Protein AF-A0A2A4ITL1-F1 (afdb_monomer_lite)

pLDDT: mean 72.69, std 16.12, range [40.25, 96.12]

Radius of gyration: 27.1 Å; chains: 1; bounding box: 60×51×78 Å

Structure (mmCIF, N/CA/C/O backbone):
data_AF-A0A2A4ITL1-F1
#
_entry.id   AF-A0A2A4ITL1-F1
#
loop_
_atom_site.group_PDB
_atom_site.id
_atom_site.type_symbol
_atom_site.label_atom_id
_atom_site.label_alt_id
_atom_site.label_comp_id
_atom_site.label_asym_id
_atom_site.label_entity_id
_atom_site.label_seq_id
_atom_site.pdbx_PDB_ins_code
_atom_site.Cartn_x
_atom_site.Cartn_y
_atom_site.Cartn_z
_atom_site.occupancy
_atom_site.B_iso_or_equiv
_atom_site.auth_seq_id
_atom_site.auth_comp_id
_atom_site.auth_asym_id
_atom_site.auth_atom_id
_atom_site.pdbx_PDB_model_num
ATOM 1 N N . MET A 1 1 ? -38.723 30.959 26.679 1.00 64.69 1 MET A N 1
ATOM 2 C CA . MET A 1 1 ? -38.904 30.140 25.453 1.00 64.69 1 MET A CA 1
ATOM 3 C C . MET A 1 1 ? -38.269 30.783 24.222 1.00 64.69 1 MET A C 1
ATOM 5 O O . MET A 1 1 ? -37.399 30.159 23.639 1.00 64.69 1 MET A O 1
ATOM 9 N N . LYS A 1 2 ? -38.598 32.033 23.861 1.00 72.94 2 LYS A N 1
ATOM 10 C CA . LYS A 1 2 ? -37.976 32.746 22.720 1.00 72.94 2 LYS A CA 1
ATOM 11 C C . LYS A 1 2 ? -36.440 32.817 22.787 1.00 72.94 2 LYS A C 1
ATOM 13 O O . LYS A 1 2 ? -35.777 32.567 21.793 1.00 72.94 2 LYS A O 1
ATOM 18 N N . THR A 1 3 ? -35.875 33.058 23.969 1.00 86.56 3 THR A N 1
ATOM 19 C CA . THR A 1 3 ? -34.418 33.065 24.201 1.00 86.56 3 THR A CA 1
ATOM 20 C C . THR A 1 3 ? -33.757 31.697 24.002 1.00 86.56 3 THR A C 1
ATOM 22 O O . THR A 1 3 ? -32.658 31.628 23.464 1.00 86.56 3 THR A O 1
ATOM 25 N N . LEU A 1 4 ? -34.441 30.606 24.365 1.00 87.00 4 LEU A N 1
ATOM 26 C CA . LEU A 1 4 ? -33.954 29.239 24.139 1.00 87.00 4 LEU A CA 1
ATOM 27 C C . LEU A 1 4 ? -33.938 28.886 22.649 1.00 87.00 4 LEU A C 1
ATOM 29 O O . LEU A 1 4 ? -33.006 28.239 22.185 1.00 87.00 4 LEU A O 1
ATOM 33 N N . ILE A 1 5 ? -34.937 29.355 21.896 1.00 88.25 5 ILE A N 1
ATOM 34 C CA . ILE A 1 5 ? -35.003 29.161 20.442 1.00 88.25 5 ILE A CA 1
ATOM 35 C C . ILE A 1 5 ? -33.835 29.881 19.762 1.00 88.25 5 ILE A C 1
ATOM 37 O O . ILE A 1 5 ? -33.144 29.279 18.947 1.00 88.25 5 ILE A O 1
ATOM 41 N N . VAL A 1 6 ? -33.552 31.133 20.142 1.00 89.56 6 VAL A N 1
ATOM 42 C CA . VAL A 1 6 ? -32.401 31.871 19.592 1.00 89.56 6 VAL A CA 1
ATOM 43 C C . VAL A 1 6 ? -31.085 31.155 19.910 1.00 89.56 6 VAL A C 1
ATOM 45 O O . VAL A 1 6 ? -30.258 30.980 19.019 1.00 89.56 6 VAL A O 1
ATOM 48 N N . PHE A 1 7 ? -30.905 30.674 21.143 1.00 88.19 7 PHE A N 1
ATOM 49 C CA . PHE A 1 7 ? -29.683 29.968 21.536 1.00 88.19 7 PHE A CA 1
ATOM 50 C C . PHE A 1 7 ? -29.493 28.641 20.777 1.00 88.19 7 PHE A C 1
ATOM 52 O O . PHE A 1 7 ? -28.387 28.317 20.348 1.00 88.19 7 PHE A O 1
ATOM 59 N N . SER A 1 8 ? -30.582 27.901 20.551 1.00 87.12 8 SER A N 1
ATOM 60 C CA . SER A 1 8 ? -30.582 26.663 19.765 1.00 87.12 8 SER A CA 1
ATOM 61 C C . SER A 1 8 ? -30.198 26.901 18.301 1.00 87.12 8 SER A C 1
ATOM 63 O O . SER A 1 8 ? -29.384 26.154 17.758 1.00 87.12 8 SER A O 1
ATOM 65 N N . VAL A 1 9 ? -30.727 27.957 17.677 1.00 88.44 9 VAL A N 1
ATOM 66 C CA . VAL A 1 9 ? -30.419 28.299 16.279 1.00 88.44 9 VAL A CA 1
ATOM 67 C C . VAL A 1 9 ? -28.949 28.697 16.115 1.00 88.44 9 VAL A C 1
ATOM 69 O O . VAL A 1 9 ? -28.311 28.272 15.156 1.00 88.44 9 VAL A O 1
ATOM 72 N N . VAL A 1 10 ? -28.387 29.446 17.069 1.00 88.50 10 VAL A N 1
ATOM 73 C CA . VAL A 1 10 ? -26.967 29.843 17.050 1.00 88.50 10 VAL A CA 1
ATOM 74 C C . VAL A 1 10 ? -26.036 28.637 17.221 1.00 88.50 10 VAL A C 1
ATOM 76 O O . VAL A 1 10 ? -25.044 28.521 16.510 1.00 88.50 10 VAL A O 1
ATOM 79 N N . MET A 1 11 ? -26.359 27.693 18.108 1.00 84.62 11 MET A N 1
ATOM 80 C CA . MET A 1 11 ? -25.549 26.476 18.264 1.00 84.62 11 MET A CA 1
ATOM 81 C C . MET A 1 11 ? -25.563 25.594 17.010 1.00 84.62 11 MET A C 1
ATOM 83 O O . M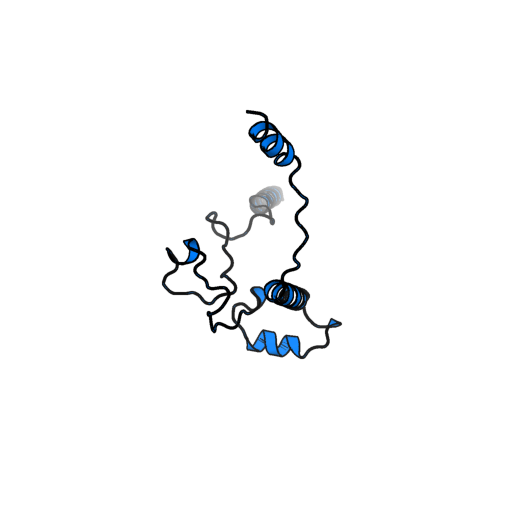ET A 1 11 ? -24.532 25.036 16.631 1.00 84.62 11 MET A O 1
ATOM 87 N N . MET A 1 12 ? -26.709 25.493 16.331 1.00 82.69 12 MET A N 1
ATOM 88 C CA . MET A 1 12 ? -26.836 24.665 15.131 1.00 82.69 12 MET A CA 1
ATOM 89 C C . MET A 1 12 ? -26.038 25.225 13.944 1.00 82.69 12 MET A C 1
ATOM 91 O O . MET A 1 12 ? -25.456 24.459 13.177 1.00 82.69 12 MET A O 1
ATOM 95 N N . THR A 1 13 ? -25.944 26.552 13.806 1.00 80.81 13 THR A N 1
ATOM 96 C CA . THR A 1 13 ? -25.118 27.176 12.760 1.00 80.81 13 THR A CA 1
ATOM 97 C C . THR A 1 13 ? -23.622 27.030 13.037 1.00 80.81 13 THR A C 1
ATOM 99 O O . THR A 1 13 ? -22.861 26.849 12.089 1.00 80.81 13 THR A O 1
ATOM 102 N N . CYS A 1 14 ? -23.187 27.004 14.303 1.00 75.62 14 CYS A N 1
ATOM 103 C CA . CYS A 1 14 ? -21.791 26.720 14.663 1.00 75.62 14 CYS A CA 1
ATOM 104 C C . CYS A 1 14 ? -21.353 25.295 14.285 1.00 75.62 14 CYS A C 1
ATOM 106 O O . CYS A 1 14 ? -20.218 25.098 13.856 1.00 75.62 14 CYS A O 1
ATOM 108 N N . LEU A 1 15 ? -22.246 24.305 14.384 1.00 69.94 15 LEU A N 1
ATOM 109 C CA . LEU A 1 15 ? -21.951 22.926 13.969 1.00 69.94 15 LEU A CA 1
ATOM 110 C C . LEU A 1 15 ? -21.918 22.754 12.440 1.00 69.94 15 LEU A C 1
ATOM 112 O O . LEU A 1 15 ? -21.288 21.824 11.944 1.00 69.94 15 LEU A O 1
ATOM 116 N N . ALA A 1 16 ? -22.553 23.659 11.689 1.00 70.50 16 ALA A N 1
ATOM 117 C CA . ALA A 1 16 ? -22.625 23.608 10.229 1.00 70.50 16 ALA A CA 1
ATOM 118 C C . ALA A 1 16 ? -21.438 24.288 9.511 1.00 70.50 16 ALA A C 1
ATOM 120 O O . ALA A 1 16 ? -21.327 24.182 8.291 1.00 70.50 16 ALA A O 1
ATOM 121 N N . GLN A 1 17 ? -20.542 24.977 10.230 1.00 75.50 17 GLN A N 1
ATOM 122 C CA . GLN A 1 17 ? -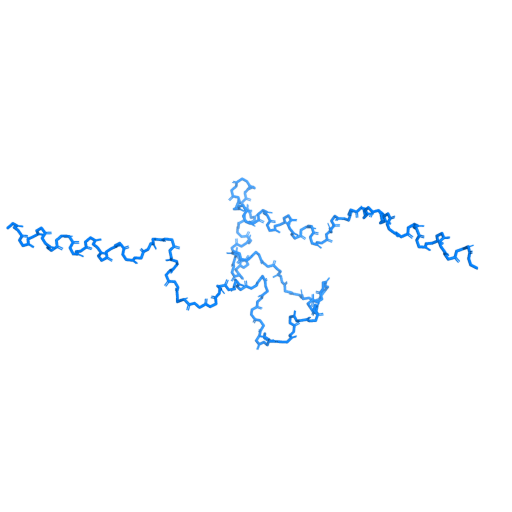19.460 25.767 9.617 1.00 75.50 17 GLN A CA 1
ATOM 123 C C . GLN A 1 17 ? -18.345 24.933 8.965 1.00 75.50 17 GLN A C 1
ATOM 125 O O . GLN A 1 17 ? -17.624 25.456 8.116 1.00 75.50 17 GLN A O 1
ATOM 130 N N . ARG A 1 18 ? -18.183 23.650 9.318 1.00 68.81 18 ARG A N 1
ATOM 131 C CA . ARG A 1 18 ? -17.172 22.773 8.706 1.00 68.81 18 ARG A CA 1
ATOM 132 C C . ARG A 1 18 ? -17.804 21.449 8.306 1.00 68.81 18 ARG A C 1
ATOM 134 O O . ARG A 1 18 ? -18.268 20.697 9.159 1.00 68.81 18 ARG A O 1
ATOM 141 N N . SER A 1 19 ? -17.816 21.169 7.004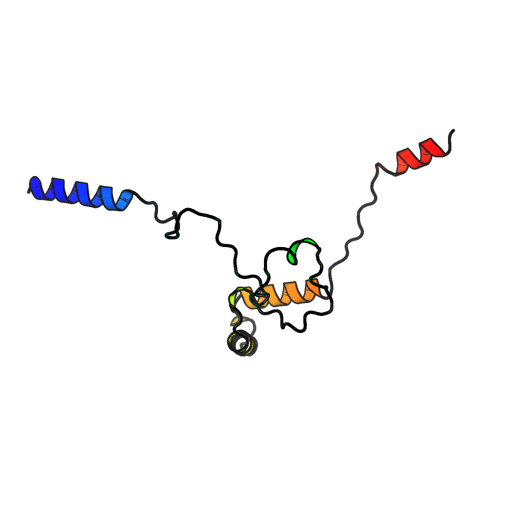 1.00 71.00 19 SER A N 1
ATOM 142 C CA . SER A 1 19 ? -18.310 19.893 6.493 1.00 71.00 19 SER A CA 1
ATOM 143 C C . SER A 1 19 ? -17.489 18.737 7.088 1.00 71.00 19 SER A C 1
ATOM 145 O O . SER A 1 19 ? -16.270 18.859 7.234 1.00 71.00 19 SER A O 1
ATOM 147 N N . PRO A 1 20 ? -18.120 17.594 7.415 1.00 67.75 20 PRO A N 1
ATOM 148 C CA . PRO A 1 20 ? -17.421 16.437 7.983 1.00 67.75 20 PRO A CA 1
ATOM 149 C C . PRO A 1 20 ? -16.396 15.822 7.015 1.00 67.75 20 PRO A C 1
ATOM 151 O O . PRO A 1 20 ? -15.546 15.042 7.431 1.00 67.75 20 PRO A O 1
ATOM 154 N N . TYR A 1 21 ? -16.460 16.192 5.734 1.00 67.62 21 TYR A N 1
ATOM 155 C CA . TYR A 1 21 ? -15.523 15.778 4.691 1.00 67.62 21 TYR A CA 1
ATOM 156 C C . TYR A 1 21 ? -14.224 16.594 4.675 1.00 67.62 21 TYR A C 1
ATOM 158 O O . TYR A 1 21 ? -13.237 16.160 4.086 1.00 67.62 21 TYR A O 1
ATOM 166 N N . ALA A 1 22 ? -14.189 17.769 5.313 1.00 69.88 22 ALA A N 1
ATOM 167 C CA . ALA A 1 22 ? -12.958 18.531 5.449 1.00 69.88 22 ALA A CA 1
ATOM 168 C C . ALA A 1 22 ? -12.090 17.885 6.537 1.00 69.88 22 ALA A C 1
ATOM 170 O O . ALA A 1 22 ? -12.406 17.973 7.727 1.00 69.88 22 ALA A O 1
ATOM 171 N N . GLY A 1 23 ? -10.986 17.247 6.131 1.00 69.25 23 GLY A N 1
ATOM 172 C CA . GLY A 1 23 ? -10.014 16.648 7.047 1.00 69.25 23 GLY A CA 1
ATOM 173 C C . GLY A 1 23 ? -9.626 17.610 8.175 1.00 69.25 23 GLY A C 1
ATOM 174 O O . GLY A 1 23 ? -9.552 18.822 7.975 1.00 69.25 23 GLY A O 1
ATOM 175 N N . ARG A 1 24 ? -9.411 17.083 9.387 1.00 69.38 24 ARG A N 1
ATOM 176 C CA . ARG A 1 24 ? -9.103 17.886 10.592 1.00 69.38 24 ARG A CA 1
ATOM 177 C C . ARG A 1 24 ? -7.649 18.360 10.651 1.00 69.38 24 ARG A C 1
ATOM 179 O O . ARG A 1 24 ? -7.289 19.088 11.571 1.00 69.38 24 ARG A O 1
ATOM 186 N N . LEU A 1 25 ? -6.833 17.934 9.692 1.00 70.12 25 LEU A N 1
ATOM 187 C CA . LEU A 1 25 ? -5.429 18.303 9.597 1.00 70.12 25 LEU A CA 1
ATOM 188 C C . LEU A 1 25 ? -5.287 19.784 9.191 1.00 70.12 25 LEU A C 1
ATOM 190 O O . LEU A 1 25 ? -6.201 20.334 8.563 1.00 70.12 25 LEU A O 1
ATOM 194 N N . PRO A 1 26 ? -4.179 20.448 9.571 1.00 71.88 26 PRO A N 1
ATOM 195 C CA . PRO A 1 26 ? -3.861 21.791 9.099 1.00 71.88 26 PRO A CA 1
ATOM 196 C C . PRO A 1 26 ? -3.936 21.859 7.571 1.00 71.88 26 PRO A C 1
ATOM 198 O O . PRO A 1 26 ? -3.486 20.941 6.888 1.00 71.88 26 PRO A O 1
ATOM 201 N N . ILE A 1 27 ? -4.504 22.943 7.038 1.00 62.19 27 ILE A N 1
ATOM 202 C CA . ILE A 1 27 ? -4.523 23.195 5.594 1.00 62.19 27 ILE A CA 1
ATOM 203 C C . ILE A 1 27 ? -3.076 23.468 5.183 1.00 62.19 27 ILE A C 1
ATOM 205 O O . ILE A 1 27 ? -2.525 24.527 5.470 1.00 62.19 27 ILE A O 1
ATOM 209 N N . GLY A 1 28 ? -2.449 22.471 4.578 1.00 73.31 28 GLY A N 1
ATOM 210 C CA . GLY A 1 28 ? -1.059 22.491 4.154 1.00 73.31 28 GLY A CA 1
ATOM 211 C C . GLY A 1 28 ? -0.852 21.496 3.023 1.00 73.31 28 GLY A C 1
ATOM 212 O O . GLY A 1 28 ? -1.787 21.175 2.287 1.00 73.31 28 GLY A O 1
ATOM 213 N N . PHE A 1 29 ? 0.374 21.005 2.881 1.00 65.62 29 PHE A N 1
ATOM 214 C CA . PHE A 1 29 ? 0.685 20.000 1.873 1.00 65.62 29 PHE A CA 1
ATOM 215 C C . PHE A 1 29 ? -0.139 18.723 2.086 1.00 65.62 29 PHE A C 1
ATOM 217 O O . PHE A 1 29 ? -0.445 18.372 3.232 1.00 65.62 29 PHE A O 1
ATOM 224 N N . PRO A 1 30 ? -0.508 18.020 0.999 1.00 64.56 30 PRO A N 1
ATOM 225 C CA . PRO A 1 30 ? -1.113 16.704 1.119 1.00 64.56 30 PRO A CA 1
ATOM 226 C C . PRO A 1 30 ? -0.216 15.816 1.980 1.00 64.56 30 PRO A C 1
ATOM 228 O O . PRO A 1 30 ? 1.009 15.848 1.853 1.00 64.56 30 PRO A O 1
ATOM 231 N N . TYR A 1 31 ? -0.835 15.040 2.868 1.00 64.75 31 TYR A N 1
ATOM 232 C CA . TYR A 1 31 ? -0.122 14.031 3.637 1.00 64.75 31 TYR A CA 1
ATOM 233 C C . TYR A 1 31 ? 0.585 13.093 2.658 1.00 64.75 31 TYR A C 1
ATOM 235 O O . TYR A 1 31 ? -0.070 12.391 1.887 1.00 64.75 31 TYR A O 1
ATOM 243 N N . VAL A 1 32 ? 1.916 13.122 2.667 1.00 65.69 32 VAL A N 1
ATOM 244 C CA . VAL A 1 32 ? 2.730 12.146 1.952 1.00 65.69 32 VAL A CA 1
ATOM 245 C C . VAL A 1 32 ? 2.824 10.938 2.877 1.00 65.69 32 VAL A C 1
ATOM 247 O O . VAL A 1 32 ? 3.388 11.074 3.968 1.00 65.69 32 VAL A O 1
ATOM 250 N N . PRO A 1 33 ? 2.252 9.780 2.506 1.00 59.28 33 PRO A N 1
ATOM 251 C CA . PRO A 1 33 ? 2.412 8.578 3.303 1.00 59.28 33 PRO A CA 1
ATOM 252 C C . PRO A 1 33 ? 3.909 8.295 3.461 1.00 59.28 33 PRO A C 1
ATOM 254 O O . PRO A 1 33 ? 4.639 8.417 2.469 1.00 59.28 33 PRO A O 1
ATOM 257 N N . PRO A 1 34 ? 4.392 7.941 4.666 1.00 61.16 34 PRO A N 1
ATOM 258 C CA . PRO A 1 34 ? 5.761 7.480 4.825 1.00 61.16 34 PRO A CA 1
ATOM 259 C C . PRO A 1 34 ? 5.945 6.315 3.860 1.00 61.16 34 PRO A C 1
ATOM 261 O O . PRO A 1 34 ? 5.180 5.358 3.907 1.00 61.16 34 PRO A O 1
ATOM 264 N N . ALA A 1 35 ? 6.875 6.438 2.914 1.00 55.62 35 ALA A N 1
ATOM 265 C CA . ALA A 1 35 ? 7.087 5.404 1.917 1.00 55.62 35 ALA A CA 1
ATOM 266 C C . ALA A 1 35 ? 7.315 4.047 2.604 1.00 55.62 35 ALA A C 1
ATOM 268 O O . ALA A 1 35 ? 7.779 3.970 3.736 1.00 55.62 35 ALA A O 1
ATOM 269 N N . THR A 1 36 ? 7.058 2.965 1.879 1.00 54.22 36 THR A N 1
ATOM 270 C CA . THR A 1 36 ? 7.346 1.556 2.215 1.00 54.22 36 THR A CA 1
ATOM 271 C C . THR A 1 36 ? 8.806 1.285 2.652 1.00 54.22 36 THR A C 1
ATOM 273 O O . THR A 1 36 ? 9.166 0.150 2.958 1.00 54.22 36 THR A O 1
ATOM 276 N N . ALA A 1 37 ? 9.666 2.305 2.631 1.00 50.09 37 ALA A N 1
ATOM 277 C CA . ALA A 1 37 ? 11.046 2.290 3.079 1.00 50.09 37 ALA A CA 1
ATOM 278 C C . ALA A 1 37 ? 11.182 3.105 4.384 1.00 50.09 37 ALA A C 1
ATOM 280 O O . ALA A 1 37 ? 10.559 4.160 4.514 1.00 50.09 37 ALA A O 1
ATOM 281 N N . PRO A 1 38 ? 11.999 2.648 5.350 1.00 46.19 38 PRO A N 1
ATOM 282 C CA . PRO A 1 38 ? 12.240 3.359 6.598 1.00 46.19 38 PRO A CA 1
ATOM 283 C C . PRO A 1 38 ? 12.721 4.793 6.328 1.00 46.19 38 PRO A C 1
ATOM 285 O O . PRO A 1 38 ? 13.347 5.045 5.294 1.00 46.19 38 PRO A O 1
ATOM 288 N N . PRO A 1 39 ? 12.453 5.738 7.248 1.00 43.84 39 PRO A N 1
ATOM 289 C CA . PRO A 1 39 ? 12.866 7.125 7.093 1.00 43.84 39 PRO A CA 1
ATOM 290 C C . PRO A 1 39 ? 14.393 7.190 7.009 1.00 43.84 39 PRO A C 1
ATOM 292 O O . PRO A 1 39 ? 15.093 7.051 8.010 1.00 43.84 39 PRO A O 1
ATOM 295 N N . SER A 1 40 ? 14.918 7.378 5.798 1.00 44.28 40 SER A N 1
ATOM 296 C CA . SER A 1 40 ? 16.332 7.676 5.600 1.00 44.28 40 SER A CA 1
ATOM 297 C C . SER A 1 40 ? 16.577 9.122 6.055 1.00 44.28 40 SER A C 1
ATOM 299 O O . SER A 1 40 ? 15.881 10.025 5.572 1.00 44.28 40 SER A O 1
ATOM 301 N N . PRO A 1 41 ? 17.538 9.388 6.962 1.00 47.31 41 PRO A N 1
ATOM 302 C CA . PRO A 1 41 ? 17.797 10.724 7.510 1.00 47.31 41 PRO A CA 1
ATOM 303 C C . PRO A 1 41 ? 18.391 11.733 6.501 1.00 47.31 41 PRO A C 1
ATOM 305 O O . PRO A 1 41 ? 18.857 12.795 6.899 1.00 47.31 41 PRO A O 1
ATOM 308 N N . SER A 1 42 ? 18.366 11.447 5.197 1.00 50.84 42 SER A N 1
ATOM 309 C CA . SER A 1 42 ? 18.898 12.302 4.124 1.00 50.84 42 SER A CA 1
ATOM 310 C C . SER A 1 42 ? 17.934 12.406 2.931 1.00 50.84 42 SER A C 1
ATOM 312 O O . SER A 1 42 ? 18.291 12.227 1.766 1.00 50.84 42 SER A O 1
ATOM 314 N N . SER A 1 43 ? 16.666 12.685 3.221 1.00 55.62 43 SER A N 1
ATOM 315 C CA . SER A 1 43 ? 15.606 12.797 2.215 1.00 55.62 43 SER A CA 1
ATOM 316 C C . SER A 1 43 ? 15.538 14.200 1.602 1.00 55.62 43 SER A C 1
ATOM 318 O O . SER A 1 43 ? 14.646 14.957 1.953 1.00 55.62 43 SER A O 1
ATOM 320 N N . ASP A 1 44 ? 16.447 14.544 0.682 1.00 55.38 44 ASP A N 1
ATOM 321 C CA . ASP A 1 44 ? 16.198 15.699 -0.211 1.00 55.38 44 ASP A CA 1
ATOM 322 C C . ASP A 1 44 ? 16.810 15.607 -1.623 1.00 55.38 44 ASP A C 1
ATOM 324 O O . ASP A 1 44 ? 16.360 16.297 -2.535 1.00 55.38 44 ASP A O 1
ATOM 328 N N . LEU A 1 45 ? 17.784 14.722 -1.878 1.00 55.69 45 LEU A N 1
ATOM 329 C CA . LEU A 1 45 ? 18.396 14.599 -3.220 1.00 55.69 45 LEU A CA 1
ATOM 330 C C . LEU A 1 45 ? 18.509 13.162 -3.750 1.00 55.69 45 LEU A C 1
ATOM 332 O O . LEU A 1 45 ? 18.641 12.966 -4.956 1.00 55.69 45 LEU A O 1
ATOM 336 N N . SER A 1 46 ? 18.399 12.153 -2.883 1.00 51.94 46 SER A N 1
ATOM 337 C CA . SER A 1 46 ? 18.584 10.742 -3.259 1.00 51.94 46 SER A CA 1
ATOM 338 C C . SER A 1 46 ? 17.404 10.162 -4.064 1.00 51.94 46 SER A C 1
ATOM 340 O O . SER A 1 46 ? 17.611 9.349 -4.959 1.00 51.94 46 SER A O 1
ATOM 342 N N . ASN A 1 47 ? 16.177 10.662 -3.865 1.00 56.56 47 ASN A N 1
ATOM 343 C CA . ASN A 1 47 ? 14.981 10.172 -4.572 1.00 56.56 47 ASN A CA 1
ATOM 344 C C . ASN A 1 47 ? 14.871 10.611 -6.046 1.00 56.56 47 ASN A C 1
ATOM 346 O O . ASN A 1 47 ? 13.960 10.168 -6.744 1.00 56.56 47 ASN A O 1
ATOM 350 N N . ARG A 1 48 ? 15.752 11.493 -6.541 1.00 53.22 48 ARG A N 1
ATOM 351 C CA . ARG A 1 48 ? 15.624 12.069 -7.893 1.00 53.22 48 ARG A CA 1
ATOM 352 C C . ARG A 1 48 ? 16.334 11.260 -8.978 1.00 53.22 48 ARG A C 1
ATOM 354 O O . ARG A 1 48 ? 15.973 11.375 -10.145 1.00 53.22 48 ARG A O 1
ATOM 361 N N . PHE A 1 49 ? 17.318 10.446 -8.607 1.00 54.28 49 PHE A N 1
ATOM 362 C CA . PHE A 1 49 ? 18.148 9.728 -9.576 1.00 54.28 49 PHE A CA 1
ATOM 363 C C . PHE A 1 49 ? 17.688 8.299 -9.860 1.00 54.28 49 PHE A C 1
ATOM 365 O O . PHE A 1 49 ? 18.356 7.592 -10.601 1.00 54.28 49 PHE A O 1
ATOM 372 N N . GLY A 1 50 ? 16.560 7.852 -9.295 1.00 49.41 50 GLY A N 1
ATOM 373 C CA . GLY A 1 50 ? 16.146 6.452 -9.437 1.00 49.41 50 GLY A CA 1
ATOM 374 C C . GLY A 1 50 ? 17.158 5.463 -8.841 1.00 49.41 50 GLY A C 1
ATOM 375 O O . GLY A 1 50 ? 17.010 4.263 -9.028 1.00 49.41 50 GLY A O 1
ATOM 376 N N . ASP A 1 51 ? 18.138 5.962 -8.079 1.00 44.94 51 ASP A N 1
ATOM 377 C CA . ASP A 1 51 ? 19.234 5.211 -7.456 1.00 44.94 51 ASP A CA 1
ATOM 378 C C . ASP A 1 51 ? 18.797 4.529 -6.148 1.00 44.94 51 ASP A C 1
ATOM 380 O O . ASP A 1 51 ? 19.570 4.249 -5.239 1.00 44.94 51 ASP A O 1
ATOM 384 N N . SER A 1 52 ? 17.497 4.262 -6.031 1.00 49.44 52 SER A N 1
ATOM 385 C CA . SER A 1 52 ? 17.018 3.178 -5.185 1.00 49.44 52 SER A CA 1
ATOM 386 C C . SER A 1 52 ? 17.104 1.926 -6.035 1.00 49.44 52 SER A C 1
ATOM 388 O O . SER A 1 52 ? 16.089 1.478 -6.571 1.00 49.44 52 SER A O 1
ATOM 390 N N . GLU A 1 53 ? 18.335 1.442 -6.221 1.00 45.91 53 GLU A N 1
ATOM 391 C CA . GLU A 1 53 ? 18.647 0.204 -6.920 1.00 45.91 53 GLU A CA 1
ATOM 392 C C . GLU A 1 53 ? 17.525 -0.816 -6.720 1.00 45.91 53 GLU A C 1
ATOM 394 O O . GLU A 1 53 ? 17.213 -1.227 -5.596 1.00 45.91 53 GLU A O 1
ATOM 399 N N . ALA A 1 54 ? 16.946 -1.260 -7.832 1.00 45.81 54 ALA A N 1
ATOM 400 C CA . ALA A 1 54 ? 16.093 -2.436 -7.910 1.00 45.81 54 ALA A CA 1
ATOM 401 C C . ALA A 1 54 ? 16.894 -3.734 -7.631 1.00 45.81 54 ALA A C 1
ATOM 403 O O . ALA A 1 54 ? 16.706 -4.735 -8.313 1.00 45.81 54 ALA A O 1
ATOM 404 N N . GLY A 1 55 ? 17.813 -3.711 -6.657 1.00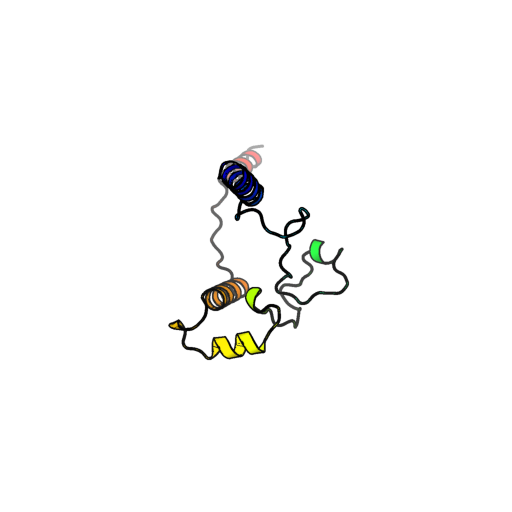 44.38 55 GLY A N 1
ATOM 405 C CA . GLY A 1 55 ? 18.795 -4.766 -6.418 1.00 44.38 55 GLY A CA 1
ATOM 406 C C . GLY A 1 55 ? 19.487 -4.777 -5.047 1.00 44.38 55 GLY A C 1
ATOM 407 O O . GLY A 1 55 ? 19.779 -5.872 -4.578 1.00 44.38 55 GLY A O 1
ATOM 408 N N . THR A 1 56 ? 19.701 -3.641 -4.356 1.00 40.25 56 THR A N 1
ATOM 409 C CA . THR A 1 56 ? 20.551 -3.650 -3.132 1.00 40.25 56 THR A CA 1
ATOM 410 C C . THR A 1 56 ? 20.102 -2.723 -1.996 1.00 40.25 56 THR A C 1
ATOM 412 O O . THR A 1 56 ? 20.917 -2.158 -1.271 1.00 40.25 56 THR A O 1
ATOM 415 N N . THR A 1 57 ? 18.801 -2.609 -1.731 1.00 42.69 57 THR A N 1
ATOM 416 C CA . THR A 1 57 ? 18.370 -2.289 -0.358 1.00 42.69 57 THR A CA 1
ATOM 417 C C . THR A 1 57 ? 18.026 -3.599 0.334 1.00 42.69 57 THR A C 1
ATOM 419 O O . THR A 1 57 ? 16.980 -4.187 0.082 1.00 42.69 57 THR A O 1
ATOM 422 N N . THR A 1 58 ? 18.884 -4.05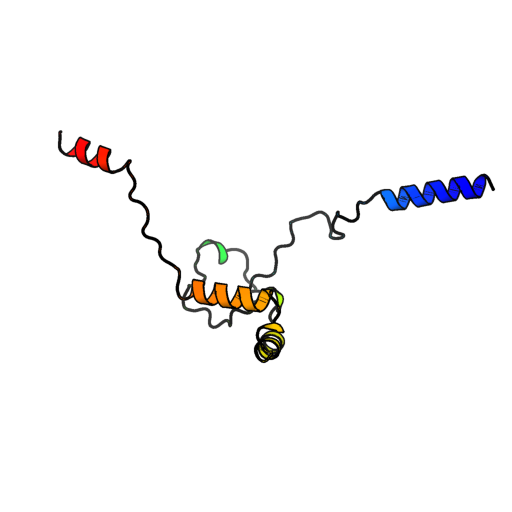9 1.248 1.00 41.34 58 THR A N 1
ATOM 423 C CA . THR A 1 58 ? 18.618 -5.143 2.220 1.00 41.34 58 THR A CA 1
ATOM 424 C C . THR A 1 58 ? 17.536 -4.750 3.239 1.00 41.34 58 THR A C 1
ATOM 426 O O . THR A 1 58 ? 17.574 -5.121 4.410 1.00 41.34 58 THR A O 1
ATOM 429 N N . THR A 1 59 ? 16.587 -3.925 2.817 1.00 53.25 59 THR A N 1
ATOM 430 C CA . THR A 1 59 ? 15.506 -3.390 3.614 1.00 53.25 59 THR A CA 1
ATOM 431 C C . THR A 1 59 ? 14.276 -4.172 3.220 1.00 53.25 59 THR A C 1
ATOM 433 O O . THR A 1 59 ? 13.771 -4.032 2.108 1.00 53.25 59 THR A O 1
ATOM 436 N N . ILE A 1 60 ? 13.834 -5.047 4.121 1.00 57.03 60 ILE A N 1
ATOM 437 C CA . ILE A 1 60 ? 12.595 -5.805 3.965 1.00 57.03 60 ILE A CA 1
ATOM 438 C C . ILE A 1 60 ? 11.508 -4.785 3.605 1.00 57.03 60 ILE A C 1
ATOM 440 O O . ILE A 1 60 ? 11.212 -3.891 4.398 1.00 57.03 60 ILE A O 1
ATOM 444 N N . ARG A 1 61 ? 10.968 -4.857 2.385 1.00 66.94 61 ARG A N 1
ATOM 445 C CA . ARG A 1 61 ? 9.849 -4.005 1.984 1.00 66.94 61 ARG A CA 1
ATOM 446 C C . ARG A 1 61 ? 8.635 -4.522 2.738 1.00 66.94 61 ARG A C 1
ATOM 448 O O . ARG A 1 61 ? 8.238 -5.664 2.543 1.00 66.94 61 ARG A O 1
ATOM 455 N N . LEU A 1 62 ? 8.098 -3.723 3.654 1.00 79.31 62 LEU A N 1
ATOM 456 C CA . LEU A 1 62 ? 6.888 -4.061 4.402 1.00 79.31 62 LEU A CA 1
ATOM 457 C C . LEU A 1 62 ? 5.697 -3.319 3.803 1.00 79.31 62 LEU A C 1
ATOM 459 O O . LEU A 1 62 ? 5.869 -2.192 3.365 1.00 79.31 62 LEU A O 1
ATOM 463 N N . PRO A 1 63 ? 4.484 -3.881 3.826 1.00 81.62 63 PRO A N 1
ATOM 464 C CA . PRO A 1 63 ? 3.263 -3.154 3.492 1.00 81.62 63 PRO A CA 1
ATOM 465 C C . PRO A 1 63 ? 3.205 -1.761 4.139 1.00 81.62 63 PRO A C 1
ATOM 467 O O . PRO A 1 63 ? 3.485 -1.622 5.328 1.00 81.62 63 PRO A O 1
ATOM 470 N N . LEU A 1 64 ? 2.794 -0.742 3.374 1.00 75.25 64 LEU A N 1
ATOM 471 C CA . LEU A 1 64 ? 2.638 0.642 3.854 1.00 75.25 64 LEU A CA 1
ATOM 472 C C . LEU A 1 64 ? 1.756 0.714 5.112 1.00 75.25 64 LEU A C 1
ATOM 474 O O . LEU A 1 64 ? 2.096 1.374 6.089 1.00 75.25 64 LEU A O 1
ATOM 478 N N . GLU A 1 65 ? 0.661 -0.044 5.094 1.00 79.88 65 GLU A N 1
ATOM 479 C CA . GLU A 1 65 ? -0.310 -0.148 6.188 1.00 79.88 65 GLU A CA 1
ATOM 480 C C . GLU A 1 65 ? 0.273 -0.775 7.462 1.00 79.88 65 GLU A C 1
ATOM 482 O O . GLU A 1 65 ? -0.273 -0.590 8.546 1.00 79.88 65 GLU A O 1
ATOM 487 N N . ALA A 1 66 ? 1.386 -1.510 7.355 1.00 81.38 66 ALA A N 1
ATOM 488 C CA . ALA A 1 66 ? 2.072 -2.064 8.515 1.00 81.38 66 ALA A CA 1
ATOM 489 C C . ALA A 1 66 ? 2.935 -1.020 9.237 1.00 81.38 66 ALA A C 1
ATOM 491 O O . ALA A 1 66 ? 3.433 -1.313 10.316 1.00 81.38 66 ALA A O 1
ATOM 492 N N . LEU A 1 67 ? 3.135 0.180 8.668 1.00 79.25 67 LEU A N 1
ATOM 493 C CA . LEU A 1 67 ? 3.909 1.275 9.274 1.00 79.25 67 LEU A CA 1
ATOM 494 C C . LEU A 1 67 ? 5.313 0.851 9.764 1.00 79.25 67 LEU A C 1
ATOM 496 O O . LEU A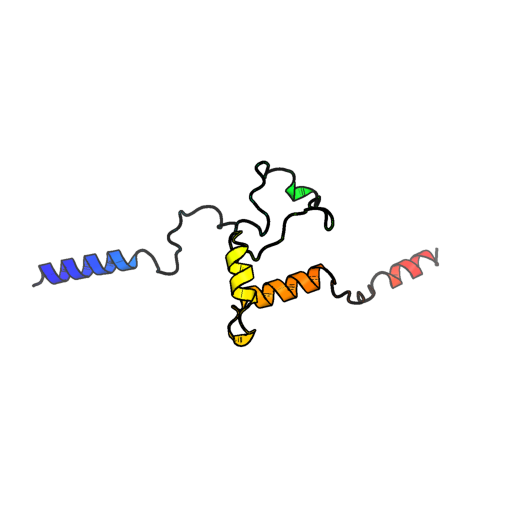 1 67 ? 5.847 1.418 10.714 1.00 79.25 67 LEU A O 1
ATOM 500 N N . GLY A 1 68 ? 5.915 -0.158 9.124 1.00 75.94 68 GLY A N 1
ATOM 501 C CA . GLY A 1 68 ? 7.207 -0.728 9.525 1.00 75.94 68 GLY A CA 1
ATOM 502 C C . GLY A 1 68 ? 7.147 -1.865 10.560 1.00 75.94 68 GLY A C 1
ATOM 503 O O . GLY A 1 68 ? 8.197 -2.381 10.936 1.00 75.94 68 GLY A O 1
ATOM 504 N N . ASP A 1 69 ? 5.963 -2.300 10.993 1.00 83.88 69 ASP A N 1
ATOM 505 C CA . ASP A 1 69 ? 5.780 -3.415 11.929 1.00 83.88 69 ASP A CA 1
ATOM 506 C C . ASP A 1 69 ? 5.851 -4.783 11.223 1.00 83.88 69 ASP A C 1
ATOM 508 O O . ASP A 1 69 ? 4.896 -5.270 10.608 1.00 83.88 69 ASP A O 1
ATOM 512 N N . ALA A 1 70 ? 7.014 -5.428 11.326 1.00 84.06 70 ALA A N 1
ATOM 513 C CA . ALA A 1 70 ? 7.252 -6.757 10.767 1.00 84.06 70 ALA A CA 1
ATOM 514 C C . ALA A 1 70 ? 6.493 -7.867 11.506 1.00 84.06 70 ALA A C 1
ATOM 516 O O . ALA A 1 70 ? 6.121 -8.873 10.893 1.00 84.06 70 ALA A O 1
ATOM 517 N N . GLU A 1 71 ? 6.259 -7.707 12.810 1.00 89.50 71 GLU A N 1
ATOM 518 C CA . GLU A 1 71 ? 5.588 -8.717 13.624 1.00 89.50 71 GLU A CA 1
ATOM 519 C C . GLU A 1 71 ? 4.110 -8.807 13.240 1.00 89.50 71 GLU A C 1
ATOM 521 O O . GLU A 1 71 ? 3.572 -9.906 13.082 1.00 89.50 71 GLU A O 1
ATOM 526 N N . LEU A 1 72 ? 3.475 -7.657 13.001 1.00 89.12 72 LEU A N 1
ATOM 527 C CA . LEU A 1 72 ? 2.105 -7.581 12.502 1.00 89.12 72 LEU A CA 1
ATOM 528 C C . LEU A 1 72 ? 1.952 -8.337 11.180 1.00 89.12 72 LEU A C 1
ATOM 530 O O . LEU A 1 72 ? 1.069 -9.185 11.048 1.00 89.12 72 LEU A O 1
ATOM 534 N N . VAL A 1 73 ? 2.834 -8.078 10.214 1.00 88.88 73 VAL A N 1
ATOM 535 C CA . VAL A 1 73 ? 2.809 -8.747 8.904 1.00 88.88 73 VAL A CA 1
ATOM 536 C C . VAL A 1 73 ? 3.007 -10.254 9.058 1.00 88.88 73 VAL A C 1
ATOM 538 O O . VAL A 1 73 ? 2.300 -11.037 8.423 1.00 88.88 73 VAL A O 1
ATOM 541 N N . GLN A 1 74 ? 3.927 -10.678 9.929 1.00 90.75 74 GLN A N 1
ATOM 542 C CA . GLN A 1 74 ? 4.164 -12.093 10.206 1.00 90.75 74 GLN A CA 1
ATOM 543 C C . GLN A 1 74 ? 2.965 -12.761 10.896 1.00 90.75 74 GLN A C 1
ATOM 545 O O . GLN A 1 74 ? 2.645 -13.914 10.617 1.00 90.75 74 GLN A O 1
ATOM 550 N N . ARG A 1 75 ? 2.286 -12.057 11.801 1.00 93.06 75 ARG A N 1
ATOM 551 C CA . ARG A 1 75 ? 1.096 -12.569 12.483 1.00 93.06 75 ARG A CA 1
ATOM 552 C C . ARG A 1 75 ? -0.071 -12.711 11.513 1.00 93.06 75 ARG A C 1
ATOM 554 O O . ARG A 1 75 ? -0.727 -13.748 11.504 1.00 93.06 75 ARG A O 1
ATOM 561 N N . LEU A 1 76 ? -0.294 -11.700 10.679 1.00 92.81 76 LEU A N 1
ATOM 562 C CA . LEU A 1 76 ? -1.356 -11.705 9.678 1.00 92.81 76 LEU A CA 1
ATOM 563 C C . LEU A 1 76 ? -1.113 -12.754 8.592 1.00 92.81 76 LEU A C 1
ATOM 565 O O . LEU A 1 76 ? -2.058 -13.396 8.152 1.00 92.81 76 LEU A O 1
ATOM 569 N N . SER A 1 77 ? 0.137 -12.993 8.189 1.00 89.62 77 SER A N 1
ATOM 570 C CA . SER A 1 77 ? 0.450 -14.001 7.169 1.00 89.62 77 SER A CA 1
ATOM 571 C C . SER A 1 77 ? 0.228 -15.447 7.627 1.00 89.62 77 SER A C 1
ATOM 573 O O . SER A 1 77 ? 0.081 -16.323 6.777 1.00 89.62 77 SER A O 1
ATOM 575 N N . ARG A 1 78 ? 0.160 -15.700 8.943 1.00 94.25 78 ARG A N 1
ATOM 576 C CA . ARG A 1 78 ? -0.194 -17.013 9.515 1.00 94.25 78 ARG A CA 1
ATOM 577 C C . ARG A 1 78 ? -1.695 -17.305 9.480 1.00 94.25 78 ARG A C 1
ATOM 579 O O . ARG A 1 78 ? -2.077 -18.460 9.648 1.00 94.25 78 ARG A O 1
ATOM 586 N N . LEU A 1 79 ? -2.538 -16.286 9.303 1.00 94.38 79 LEU A N 1
ATOM 587 C CA . LEU A 1 79 ? -3.983 -16.467 9.186 1.00 94.38 79 LEU A CA 1
ATOM 588 C C . LEU A 1 79 ? -4.333 -17.118 7.838 1.00 94.38 79 LEU A C 1
ATOM 590 O O . LEU A 1 79 ? -3.603 -16.923 6.861 1.00 94.38 79 LEU A O 1
ATOM 594 N N . PRO A 1 80 ? -5.445 -17.865 7.743 1.00 96.12 80 PRO A N 1
ATOM 595 C CA . PRO A 1 80 ? -5.949 -18.332 6.457 1.00 96.12 80 PRO A CA 1
ATOM 596 C C . PRO A 1 80 ? -6.325 -17.142 5.553 1.00 96.12 80 PRO A C 1
ATOM 598 O O . PRO A 1 80 ? -6.569 -16.031 6.025 1.00 96.12 80 PRO A O 1
ATOM 601 N N . ILE A 1 81 ? -6.287 -17.350 4.231 1.00 92.25 81 ILE A N 1
ATOM 602 C CA . ILE A 1 81 ? -6.340 -16.269 3.225 1.00 92.25 81 ILE A CA 1
ATOM 603 C C . ILE A 1 81 ? -7.620 -15.423 3.305 1.00 92.25 81 ILE A C 1
ATOM 605 O O . ILE A 1 81 ? -7.584 -14.225 3.053 1.00 92.25 81 ILE A O 1
ATOM 609 N N . ASP A 1 82 ? -8.729 -16.039 3.698 1.00 94.31 82 ASP A N 1
ATOM 610 C CA . ASP A 1 82 ? -10.042 -15.428 3.912 1.00 94.31 82 ASP A CA 1
ATOM 611 C C . ASP A 1 82 ? -10.079 -14.484 5.123 1.00 94.31 82 ASP A C 1
ATOM 613 O O . ASP A 1 82 ? -10.912 -13.582 5.184 1.00 94.31 82 ASP A O 1
ATOM 617 N N . GLN A 1 83 ? -9.157 -14.665 6.069 1.00 94.69 83 GLN A N 1
ATOM 618 C CA . GLN A 1 83 ? -9.006 -13.841 7.269 1.00 94.69 83 GLN A CA 1
ATOM 619 C C . GLN A 1 83 ? -7.876 -12.811 7.144 1.00 94.69 83 GLN A C 1
ATOM 621 O O . GLN A 1 83 ? -7.686 -11.988 8.043 1.00 94.69 83 GLN A O 1
ATOM 626 N N . GLN A 1 84 ? -7.113 -12.837 6.048 1.00 94.62 84 GLN A N 1
ATOM 627 C CA . GLN A 1 84 ? -6.083 -11.837 5.788 1.00 94.62 84 GLN A CA 1
ATOM 628 C C . GLN A 1 84 ? -6.724 -10.531 5.301 1.00 94.62 84 GLN A C 1
ATOM 630 O O . GLN A 1 84 ? -7.662 -10.547 4.502 1.00 94.62 84 GLN A O 1
ATOM 635 N N . PRO A 1 85 ? -6.218 -9.367 5.736 1.00 94.94 85 PRO A N 1
ATOM 636 C CA . PRO A 1 85 ? -6.733 -8.103 5.247 1.00 94.94 85 PRO A CA 1
ATOM 637 C C . PRO A 1 85 ? -6.376 -7.913 3.768 1.00 94.94 85 PRO A C 1
ATOM 639 O O . PRO A 1 85 ? -5.274 -8.248 3.326 1.00 94.94 85 PRO A O 1
ATOM 642 N N . PHE A 1 86 ? -7.292 -7.306 3.011 1.00 94.38 86 PHE A N 1
ATOM 643 C CA . PHE A 1 86 ? -7.141 -7.109 1.564 1.00 94.38 86 PHE A CA 1
ATOM 644 C C . PHE A 1 86 ? -5.849 -6.366 1.193 1.00 94.38 86 PHE A C 1
ATOM 646 O O . PHE A 1 86 ? -5.237 -6.663 0.168 1.00 94.38 86 PHE A O 1
ATOM 653 N N . TRP A 1 87 ? -5.400 -5.428 2.036 1.00 92.56 87 TRP A N 1
ATOM 654 C CA . TRP A 1 87 ? -4.171 -4.676 1.795 1.00 92.56 87 TRP A CA 1
ATOM 655 C C . TRP A 1 87 ? -2.936 -5.582 1.794 1.00 92.56 87 TRP A C 1
ATOM 657 O O . TRP A 1 87 ? -2.029 -5.356 0.999 1.00 92.56 87 TRP A O 1
ATOM 667 N N . LEU A 1 88 ? -2.907 -6.634 2.623 1.00 92.88 88 LEU A N 1
ATOM 668 C CA . LEU A 1 88 ? -1.778 -7.566 2.702 1.00 92.88 88 LEU A CA 1
ATOM 669 C C . LEU A 1 88 ? -1.731 -8.466 1.467 1.00 92.88 88 LEU A C 1
ATOM 671 O O . LEU A 1 88 ? -0.658 -8.731 0.925 1.00 92.88 88 LEU A O 1
ATOM 675 N N . ILE A 1 89 ? -2.904 -8.898 1.007 1.00 92.88 89 ILE A N 1
ATOM 676 C CA . ILE A 1 89 ? -3.066 -9.721 -0.194 1.00 92.88 89 ILE A CA 1
ATOM 677 C C . ILE A 1 89 ? -2.641 -8.928 -1.436 1.00 92.88 89 ILE A C 1
ATOM 679 O O . ILE A 1 89 ? -1.792 -9.386 -2.201 1.00 92.88 89 ILE A O 1
ATOM 683 N N . ASN A 1 90 ? -3.165 -7.709 -1.598 1.00 91.94 90 ASN A N 1
ATOM 684 C CA . ASN A 1 90 ? -2.813 -6.825 -2.710 1.00 91.94 90 ASN A CA 1
ATOM 685 C C . ASN A 1 90 ? -1.330 -6.465 -2.693 1.00 91.94 90 ASN A C 1
ATOM 687 O O . ASN A 1 90 ? -0.685 -6.459 -3.738 1.00 91.94 90 ASN A O 1
ATOM 691 N N . TRP A 1 91 ? -0.778 -6.188 -1.510 1.00 90.62 91 TRP A N 1
ATOM 692 C CA . TRP A 1 91 ? 0.645 -5.920 -1.370 1.00 90.62 91 TRP A CA 1
ATOM 693 C C . TRP A 1 91 ? 1.491 -7.107 -1.845 1.00 90.62 91 TRP A C 1
ATOM 695 O O . TRP A 1 91 ? 2.416 -6.901 -2.624 1.00 90.62 91 TRP A O 1
ATOM 705 N N . ARG A 1 92 ? 1.139 -8.344 -1.461 1.00 90.31 92 ARG A N 1
ATOM 706 C CA . ARG A 1 92 ? 1.843 -9.554 -1.917 1.00 90.31 92 ARG A CA 1
ATOM 707 C C . ARG A 1 92 ? 1.793 -9.700 -3.439 1.00 90.31 92 ARG A C 1
ATOM 709 O O . ARG A 1 92 ? 2.826 -9.953 -4.047 1.00 90.31 92 ARG A O 1
ATOM 716 N N . ALA A 1 93 ? 0.622 -9.501 -4.044 1.00 90.88 93 ALA A N 1
ATOM 717 C CA . ALA A 1 93 ? 0.454 -9.583 -5.496 1.00 90.88 93 ALA A CA 1
ATOM 718 C C . ALA A 1 93 ? 1.273 -8.509 -6.236 1.00 90.88 93 ALA A C 1
ATOM 720 O O . ALA A 1 93 ? 1.894 -8.777 -7.263 1.00 90.88 93 ALA A O 1
ATOM 721 N N . LEU A 1 94 ? 1.316 -7.287 -5.697 1.00 88.12 94 LEU A N 1
ATOM 722 C CA . LEU A 1 94 ? 2.151 -6.217 -6.239 1.00 88.12 94 LEU A CA 1
ATOM 723 C C . LEU A 1 94 ? 3.639 -6.531 -6.102 1.00 88.12 94 LEU A C 1
ATOM 725 O O . LEU A 1 94 ? 4.394 -6.235 -7.022 1.00 88.12 94 LEU A O 1
ATOM 729 N N . GLU A 1 95 ? 4.066 -7.112 -4.982 1.00 87.00 95 GLU A N 1
ATOM 730 C CA . GLU A 1 95 ? 5.464 -7.488 -4.773 1.00 87.00 95 GLU A CA 1
ATOM 731 C C . GLU A 1 95 ? 5.892 -8.611 -5.726 1.00 87.00 95 GLU A C 1
ATOM 733 O O . GLU A 1 95 ? 6.968 -8.549 -6.314 1.00 87.00 95 GLU A O 1
ATOM 738 N N . GLU A 1 96 ? 5.016 -9.585 -5.976 1.00 89.25 96 GLU A N 1
ATOM 739 C CA . GLU A 1 96 ? 5.231 -10.617 -6.993 1.00 89.25 96 GLU A CA 1
ATOM 740 C C . GLU A 1 96 ? 5.361 -10.019 -8.401 1.00 89.25 96 GLU A C 1
ATOM 742 O O . GLU A 1 96 ? 6.317 -10.329 -9.110 1.00 89.25 96 GLU A O 1
ATOM 747 N N . ASN A 1 97 ? 4.469 -9.098 -8.781 1.00 87.69 97 ASN A N 1
ATOM 748 C CA . ASN A 1 97 ? 4.546 -8.402 -10.068 1.00 87.69 97 ASN A CA 1
ATOM 749 C C . ASN A 1 97 ? 5.769 -7.471 -10.171 1.00 87.69 97 ASN A C 1
ATOM 751 O O . ASN A 1 97 ? 6.273 -7.235 -11.261 1.00 87.69 97 ASN A O 1
ATOM 755 N N . ARG A 1 98 ? 6.278 -6.929 -9.060 1.00 83.88 98 ARG A N 1
ATOM 756 C CA . ARG A 1 98 ? 7.531 -6.152 -9.063 1.00 83.88 98 ARG A CA 1
ATOM 757 C C . ARG A 1 98 ? 8.743 -7.038 -9.322 1.00 83.88 98 ARG A C 1
ATOM 759 O O . ARG A 1 98 ? 9.644 -6.615 -10.037 1.00 83.88 98 ARG A O 1
ATOM 766 N N . ASN A 1 99 ? 8.746 -8.244 -8.760 1.00 85.75 99 ASN A N 1
ATOM 767 C CA . ASN A 1 99 ? 9.811 -9.221 -8.974 1.00 85.75 99 ASN A CA 1
ATOM 768 C C . ASN A 1 99 ? 9.739 -9.844 -10.375 1.00 85.75 99 ASN A C 1
ATOM 770 O O . ASN A 1 99 ? 10.772 -10.139 -10.965 1.00 85.75 99 ASN A O 1
ATOM 774 N N . ASN A 1 100 ? 8.528 -10.015 -10.914 1.00 86.62 100 ASN A N 1
ATOM 775 C CA . ASN A 1 100 ? 8.274 -10.587 -12.235 1.00 86.62 100 ASN A CA 1
ATOM 776 C C . ASN A 1 100 ? 7.268 -9.720 -13.012 1.00 86.62 100 ASN A C 1
ATOM 778 O O . ASN A 1 100 ? 6.088 -10.074 -13.097 1.00 86.62 100 ASN A O 1
ATOM 782 N N . PRO A 1 101 ? 7.700 -8.576 -13.571 1.00 85.75 101 PRO A N 1
ATOM 783 C CA . PRO A 1 101 ? 6.797 -7.669 -14.263 1.00 85.75 101 PRO A CA 1
ATOM 784 C C . PRO A 1 101 ? 6.244 -8.314 -15.528 1.00 85.75 101 PRO A C 1
ATOM 786 O O . PRO A 1 101 ? 6.988 -8.828 -16.367 1.00 85.75 101 PRO A O 1
ATOM 789 N N . GLN A 1 102 ? 4.923 -8.239 -15.697 1.00 81.31 102 GLN A N 1
ATOM 790 C CA . GLN A 1 102 ? 4.294 -8.650 -16.946 1.00 81.31 102 GLN A CA 1
ATOM 791 C C . GLN A 1 102 ? 4.758 -7.736 -18.085 1.00 81.31 102 GLN A C 1
ATOM 793 O O . GLN A 1 102 ? 4.414 -6.555 -18.148 1.00 81.31 102 GLN A O 1
ATOM 798 N N . THR A 1 103 ? 5.554 -8.292 -18.993 1.00 81.81 103 THR A N 1
ATOM 799 C CA . THR A 1 103 ? 5.988 -7.616 -20.213 1.00 81.81 103 THR A CA 1
ATOM 800 C C . THR A 1 103 ? 4.961 -7.875 -21.303 1.00 81.81 103 THR A C 1
ATOM 802 O O . THR A 1 103 ? 4.762 -9.003 -21.749 1.00 81.81 103 THR A O 1
ATOM 805 N N . TYR A 1 104 ? 4.282 -6.816 -21.728 1.00 79.06 104 TYR A N 1
ATOM 806 C CA . TYR A 1 104 ? 3.410 -6.855 -22.894 1.00 79.06 104 TYR A CA 1
ATOM 807 C C . TYR A 1 104 ? 4.226 -6.484 -24.126 1.00 79.06 104 TYR A C 1
ATOM 809 O O . TYR A 1 104 ? 5.038 -5.558 -24.074 1.00 79.06 104 TYR A O 1
ATOM 817 N N . GLN A 1 105 ? 3.999 -7.188 -25.236 1.00 82.50 105 GLN A N 1
ATOM 818 C CA . GLN A 1 105 ? 4.548 -6.771 -26.523 1.00 82.50 105 GLN A CA 1
ATOM 819 C C . GLN A 1 105 ? 4.014 -5.369 -26.818 1.00 82.50 105 GLN A C 1
ATOM 821 O O . GLN A 1 105 ? 2.800 -5.154 -26.884 1.00 82.50 105 GLN A O 1
ATOM 826 N N . GLN A 1 106 ? 4.918 -4.397 -26.922 1.00 78.75 106 GLN A N 1
ATOM 827 C CA . GLN A 1 106 ? 4.541 -3.047 -27.308 1.00 78.75 106 GLN A CA 1
ATOM 828 C C . GLN A 1 106 ? 4.013 -3.112 -28.737 1.00 78.75 106 GLN A C 1
ATOM 830 O O . GLN A 1 106 ? 4.659 -3.674 -29.619 1.00 78.75 106 GLN A O 1
ATOM 835 N N . ARG A 1 107 ? 2.818 -2.561 -28.966 1.00 80.81 107 ARG A N 1
ATOM 836 C CA . ARG A 1 107 ? 2.288 -2.436 -30.322 1.00 80.81 107 ARG A CA 1
ATOM 837 C C . ARG A 1 107 ? 3.270 -1.599 -31.137 1.00 80.81 107 ARG A C 1
ATOM 839 O O . ARG A 1 107 ? 3.630 -0.501 -30.712 1.00 80.81 107 ARG A O 1
ATOM 846 N N . GLU A 1 108 ? 3.671 -2.120 -32.289 1.00 79.94 108 GLU A N 1
ATOM 847 C CA . GLU A 1 108 ? 4.570 -1.421 -33.201 1.00 79.94 108 GLU A CA 1
ATOM 848 C C . GLU A 1 108 ? 3.997 -0.050 -33.578 1.00 79.94 108 GLU A C 1
ATOM 850 O O . GLU A 1 108 ? 2.786 0.130 -33.760 1.00 79.94 108 GLU A O 1
ATOM 855 N N . ASN A 1 109 ? 4.879 0.944 -33.632 1.00 79.81 109 ASN A N 1
ATOM 856 C CA . ASN A 1 109 ? 4.500 2.312 -33.930 1.00 79.81 109 ASN A CA 1
ATOM 857 C C . ASN A 1 109 ? 4.357 2.493 -35.448 1.00 79.81 109 ASN A C 1
ATOM 859 O O . ASN A 1 109 ? 5.352 2.562 -36.167 1.00 79.81 109 ASN A O 1
ATOM 863 N N . SER A 1 110 ? 3.119 2.681 -35.908 1.00 78.38 110 SER A N 1
ATOM 864 C CA . SER A 1 110 ? 2.773 2.891 -37.322 1.00 78.38 110 SER A CA 1
ATOM 865 C C . SER A 1 110 ? 3.386 4.144 -37.959 1.00 78.38 110 SER A C 1
ATOM 867 O O . SER A 1 110 ? 3.331 4.308 -39.173 1.00 78.38 110 SER A O 1
ATOM 869 N N . PHE A 1 111 ? 3.921 5.076 -37.166 1.00 76.81 111 PHE A N 1
ATOM 870 C CA . PHE A 1 111 ? 4.569 6.284 -37.680 1.00 76.81 111 PHE A CA 1
ATOM 871 C C . PHE A 1 111 ? 6.033 6.060 -38.086 1.00 76.81 111 PHE A C 1
ATOM 873 O O . PHE A 1 111 ? 6.588 6.899 -38.793 1.00 76.81 111 PHE A O 1
ATOM 880 N N . ILE A 1 112 ? 6.664 4.956 -37.667 1.00 69.12 112 ILE A N 1
ATOM 881 C CA . ILE A 1 112 ? 8.075 4.675 -37.978 1.00 69.12 112 ILE A CA 1
ATOM 882 C C . ILE A 1 112 ? 8.218 4.136 -39.413 1.00 69.12 112 ILE A C 1
ATOM 884 O O . ILE A 1 112 ? 9.164 4.503 -40.107 1.00 69.12 112 ILE A O 1
ATOM 888 N N . ASP A 1 113 ? 7.237 3.378 -39.911 1.00 63.28 113 ASP A N 1
ATOM 889 C CA . ASP A 1 113 ? 7.275 2.754 -41.246 1.00 63.28 113 ASP A CA 1
ATOM 890 C C . ASP A 1 113 ? 7.379 3.767 -42.400 1.00 63.28 113 ASP A C 1
ATOM 892 O O . ASP A 1 113 ? 8.025 3.513 -43.421 1.00 63.28 113 ASP A O 1
ATOM 896 N N . ASN A 1 114 ? 6.792 4.955 -42.231 1.00 61.66 114 ASN A N 1
ATOM 897 C CA . ASN A 1 114 ? 6.824 6.009 -43.248 1.00 61.66 114 ASN A CA 1
ATOM 898 C C . ASN A 1 114 ? 8.183 6.723 -43.327 1.00 61.66 114 ASN A C 1
ATOM 900 O O . ASN A 1 114 ? 8.570 7.181 -44.402 1.00 61.66 114 ASN A O 1
ATOM 904 N N . VAL A 1 115 ? 8.924 6.806 -42.215 1.00 60.12 115 VAL A N 1
ATOM 905 C CA . VAL A 1 115 ? 10.245 7.457 -42.185 1.00 60.12 115 VAL A CA 1
ATOM 906 C C . VAL A 1 115 ? 11.282 6.571 -42.875 1.00 60.12 115 VAL A C 1
ATOM 908 O O . VAL A 1 115 ? 12.056 7.062 -43.698 1.00 60.12 115 VAL A O 1
ATOM 911 N N . SER A 1 116 ? 11.236 5.259 -42.630 1.00 59.19 116 SER A N 1
ATOM 912 C CA . SER A 1 116 ? 12.126 4.267 -43.248 1.00 59.19 116 SER A CA 1
ATOM 913 C C . SER A 1 116 ? 12.040 4.283 -44.776 1.00 59.19 116 SER A C 1
ATOM 915 O O . SER A 1 116 ? 13.062 4.282 -45.456 1.00 59.19 116 SER A O 1
ATOM 917 N N . ASN A 1 117 ? 10.823 4.363 -45.325 1.00 58.00 117 ASN A N 1
ATOM 918 C CA . ASN A 1 117 ? 10.610 4.403 -46.773 1.00 58.00 117 ASN A CA 1
ATOM 919 C C . ASN A 1 117 ? 11.034 5.733 -47.407 1.00 58.00 117 ASN A C 1
ATOM 921 O O . ASN A 1 117 ? 11.444 5.749 -48.564 1.00 58.00 117 ASN A O 1
ATOM 925 N N . SER A 1 118 ? 10.979 6.845 -46.669 1.00 58.97 118 SER A N 1
ATOM 926 C CA . SER A 1 118 ? 11.415 8.146 -47.193 1.00 58.97 118 SER A CA 1
ATOM 927 C C . SER A 1 118 ? 12.939 8.280 -47.322 1.00 58.97 118 SER A C 1
ATOM 929 O O . SER A 1 118 ? 13.411 9.030 -48.169 1.00 58.97 118 SER A O 1
ATOM 931 N N . LEU A 1 119 ? 13.708 7.525 -46.528 1.00 58.50 119 LEU A N 1
ATOM 932 C CA . LEU A 1 119 ? 15.178 7.541 -46.532 1.00 58.50 119 LEU A CA 1
ATOM 933 C C . LEU A 1 119 ? 15.810 6.571 -47.545 1.00 58.50 119 LEU A C 1
ATOM 935 O O . LEU A 1 119 ? 17.007 6.652 -47.794 1.00 58.50 119 LEU A O 1
ATOM 939 N N . LEU A 1 120 ? 15.028 5.659 -48.130 1.00 55.84 120 LEU A N 1
ATOM 940 C CA . LEU A 1 120 ? 15.489 4.730 -49.175 1.00 55.84 120 LEU A CA 1
ATOM 941 C C . LEU A 1 120 ? 15.213 5.241 -50.601 1.00 55.84 120 LEU A C 1
ATOM 943 O O . LEU A 1 120 ? 15.554 4.566 -51.569 1.00 55.84 120 LEU A O 1
ATOM 947 N N . VAL A 1 121 ? 14.582 6.413 -50.731 1.00 56.19 121 VAL A N 1
ATOM 948 C CA . VAL A 1 121 ? 14.156 7.008 -52.012 1.00 56.19 121 VAL A CA 1
ATOM 949 C C . VAL A 1 121 ? 14.904 8.325 -52.323 1.00 56.19 121 VAL A C 1
ATOM 951 O O . VAL A 1 121 ? 14.580 8.991 -53.303 1.00 56.19 121 VAL A O 1
ATOM 954 N N . SER A 1 122 ? 15.934 8.696 -51.547 1.00 48.44 122 SER A N 1
ATOM 955 C CA . SER A 1 122 ? 16.820 9.843 -51.842 1.00 48.44 122 SER A CA 1
ATOM 956 C C . SER A 1 122 ? 18.190 9.420 -52.351 1.00 48.44 122 SER A C 1
ATOM 958 O O . SER A 1 122 ? 18.820 8.604 -51.640 1.00 48.44 122 SER A O 1
#

Foldseek 3Di:
DVVVVVVVVVVVVVVVPDDPPPDPDPPDDPDDQPALFPDDPDPDPCVPPVPPPPPDDPTPRDQSVCVNPPVVLVVLVPDPPVSRDPSSVVVVVVVVCSVPPDDDDDDDDPVVVVVVVVVVVD

Organism: Heliothis virescens (NCBI:txid7102)

Secondary structure (DSSP, 8-state):
-HHHHHHHHHHHHHHTSS-TTS-SS-SSS---PPPSS---TTTTTGGGS--S-SS--------GGGTT-HHHHHHHHTS-GGGS-HHHHHHHHHHHHHHS---PPPPP-TTHHHHHHHHS--

Sequence (122 aa):
MKTLIVFSVVMMTCLAQRSPYAGRLPIGFPYVPPATAPPSPSSDLSNRFGDSEAGTTTTIRLPLEALGDAELVQRLSRLPIDQQPFWLINWRALEENRNNPQTYQQRENSFIDNVSNSLLVS